Protein AF-A0A1Q9H542-F1 (afdb_monomer_lite)

Sequence (117 aa):
MNFNNYQSFSDYLDDLNKQKQNAQIQGKPQAYPQRTHVVVDPTDQSKAREALAKEQELASRKAEEETKMQHYRISGRYVLENEAVSQQKQQKPTRPADPNRIAYIQQLRKELKLVKR

Structure (mmCIF, N/CA/C/O backbone):
data_AF-A0A1Q9H542-F1
#
_entry.id   AF-A0A1Q9H542-F1
#
loop_
_atom_site.group_PDB
_atom_site.id
_atom_site.type_symbol
_atom_site.label_atom_id
_atom_site.label_alt_id
_atom_site.label_comp_id
_atom_site.label_asym_id
_atom_site.label_entity_id
_atom_site.label_seq_id
_atom_site.pdbx_PDB_ins_code
_atom_site.Cartn_x
_atom_site.Cartn_y
_atom_site.Cartn_z
_atom_site.occupancy
_atom_site.B_iso_or_equiv
_atom_site.auth_seq_id
_atom_site.auth_comp_id
_atom_site.auth_asym_id
_atom_site.auth_atom_id
_atom_site.pdbx_PDB_model_num
ATOM 1 N N . MET A 1 1 ? -3.795 -23.676 -28.976 1.00 51.53 1 MET A N 1
ATOM 2 C CA . MET A 1 1 ? -2.711 -24.679 -29.046 1.00 51.53 1 MET A CA 1
ATOM 3 C C . MET A 1 1 ? -3.361 -26.053 -29.019 1.00 51.53 1 MET A C 1
ATOM 5 O O . MET A 1 1 ? -4.140 -26.299 -28.108 1.00 51.53 1 MET A O 1
ATOM 9 N N . ASN A 1 2 ? -3.127 -26.887 -30.036 1.00 46.81 2 ASN A N 1
ATOM 10 C CA . ASN A 1 2 ? -3.721 -28.224 -30.137 1.00 46.81 2 ASN A CA 1
ATOM 11 C C . ASN A 1 2 ? -2.854 -29.230 -29.372 1.00 46.81 2 ASN A C 1
ATOM 13 O O . ASN A 1 2 ? -1.789 -29.603 -29.848 1.00 46.81 2 ASN A O 1
ATOM 17 N N . PHE A 1 3 ? -3.324 -29.673 -28.206 1.00 54.22 3 PHE A N 1
ATOM 18 C CA . PHE A 1 3 ? -2.674 -30.709 -27.391 1.00 54.22 3 PHE A CA 1
ATOM 19 C C . PHE A 1 3 ? -3.024 -32.144 -27.835 1.00 54.22 3 PHE A C 1
ATOM 21 O O . PHE A 1 3 ? -2.551 -33.102 -27.239 1.00 54.22 3 PHE A O 1
ATOM 28 N N . ASN A 1 4 ? -3.816 -32.311 -28.900 1.00 59.84 4 ASN A N 1
ATOM 29 C CA . ASN A 1 4 ? -4.374 -33.606 -29.321 1.00 59.84 4 ASN A CA 1
ATOM 30 C C . ASN A 1 4 ? -3.368 -34.580 -29.966 1.00 59.84 4 ASN A C 1
ATOM 32 O O . ASN A 1 4 ? -3.755 -35.695 -30.299 1.00 59.84 4 ASN A O 1
ATOM 36 N N . ASN A 1 5 ? -2.108 -34.178 -30.161 1.00 66.06 5 ASN A N 1
ATOM 37 C CA . ASN A 1 5 ? -1.081 -35.015 -30.797 1.00 66.06 5 ASN A CA 1
ATOM 38 C C . ASN A 1 5 ? -0.097 -35.652 -29.800 1.00 66.06 5 ASN A C 1
ATOM 40 O O . ASN A 1 5 ? 0.788 -36.386 -30.227 1.00 66.06 5 ASN A O 1
ATOM 44 N N . TYR A 1 6 ? -0.240 -35.386 -28.499 1.00 68.44 6 TYR A N 1
ATOM 45 C CA . TYR A 1 6 ? 0.631 -35.939 -27.460 1.00 68.44 6 TYR A CA 1
ATOM 46 C C . TYR A 1 6 ? -0.171 -36.882 -26.559 1.00 68.44 6 TYR A C 1
ATOM 48 O O . TYR A 1 6 ? -1.237 -36.512 -26.069 1.00 68.44 6 TYR A O 1
ATOM 56 N N . GLN A 1 7 ? 0.327 -38.107 -26.357 1.00 74.44 7 GLN A N 1
ATOM 57 C CA . GLN A 1 7 ? -0.324 -39.117 -25.513 1.00 74.44 7 GLN A CA 1
ATOM 58 C C . GLN A 1 7 ? -0.217 -38.782 -24.018 1.00 74.44 7 GLN A C 1
ATOM 60 O O . GLN A 1 7 ? -1.098 -39.152 -23.244 1.00 74.44 7 GLN A O 1
ATOM 65 N N . SER A 1 8 ? 0.816 -38.037 -23.618 1.00 78.69 8 SER A N 1
ATOM 66 C CA . SER A 1 8 ? 0.995 -37.523 -22.262 1.00 78.69 8 SER A CA 1
ATOM 67 C C . SER A 1 8 ? 1.634 -36.131 -22.262 1.00 78.69 8 SER A C 1
ATOM 69 O O . SER A 1 8 ? 2.375 -35.758 -23.171 1.00 78.69 8 SER A O 1
ATOM 71 N N . PHE A 1 9 ? 1.393 -35.356 -21.199 1.00 75.44 9 PHE A N 1
ATOM 72 C CA . PHE A 1 9 ? 2.077 -34.077 -20.969 1.00 75.44 9 PHE A CA 1
ATOM 73 C C . PHE A 1 9 ? 3.601 -34.249 -20.867 1.00 75.44 9 PHE A C 1
ATOM 75 O O . PHE A 1 9 ? 4.352 -33.362 -21.266 1.00 75.44 9 PHE A O 1
ATOM 82 N N . SER A 1 10 ? 4.053 -35.410 -20.389 1.00 81.19 10 SER A N 1
ATOM 83 C CA . SER A 1 10 ? 5.471 -35.767 -20.343 1.00 81.19 10 SER A CA 1
ATOM 84 C C . SER A 1 10 ? 6.099 -35.791 -21.740 1.00 81.19 10 SER A C 1
ATOM 86 O O . SER A 1 10 ? 7.174 -35.229 -21.925 1.00 81.19 10 SER A O 1
ATOM 88 N N . ASP A 1 11 ? 5.393 -36.328 -22.740 1.00 80.69 11 ASP A N 1
ATOM 89 C CA . ASP A 1 11 ? 5.895 -36.420 -24.120 1.00 80.69 11 ASP A CA 1
ATOM 90 C C . ASP A 1 11 ? 6.076 -35.030 -24.743 1.00 80.69 11 ASP A C 1
ATOM 92 O O . ASP A 1 11 ? 7.046 -34.771 -25.454 1.00 80.69 11 ASP A O 1
ATOM 96 N N . TYR A 1 12 ? 5.164 -34.103 -24.429 1.00 82.94 12 TYR A N 1
ATOM 97 C CA . TYR A 1 12 ? 5.273 -32.705 -24.843 1.00 82.94 12 TYR A CA 1
ATOM 98 C C . TYR A 1 12 ? 6.501 -32.020 -24.228 1.00 82.94 12 TYR A C 1
ATOM 100 O O . TYR A 1 12 ? 7.202 -31.273 -24.913 1.00 82.94 12 TYR A O 1
ATOM 108 N N . LEU A 1 13 ? 6.782 -32.272 -22.945 1.00 85.75 13 LEU A N 1
ATOM 109 C CA . LEU A 1 13 ? 7.964 -31.716 -22.283 1.00 85.75 13 LEU A CA 1
ATOM 110 C C . LEU A 1 13 ? 9.262 -32.283 -22.866 1.00 85.75 13 LEU A C 1
ATOM 112 O O . LEU A 1 13 ? 10.225 -31.532 -23.036 1.00 85.75 13 LEU A O 1
ATOM 116 N N . ASP A 1 14 ? 9.280 -33.566 -23.216 1.00 84.50 14 ASP A N 1
ATOM 117 C CA . ASP A 1 14 ? 10.441 -34.208 -23.828 1.00 84.50 14 ASP A CA 1
ATOM 118 C C . ASP A 1 14 ? 10.725 -33.665 -25.233 1.00 84.50 14 ASP A C 1
ATOM 120 O O . ASP A 1 14 ? 11.874 -33.336 -25.542 1.00 84.50 14 ASP A O 1
ATOM 124 N N . ASP A 1 15 ? 9.698 -33.481 -26.065 1.00 82.62 15 ASP A N 1
ATOM 125 C CA . ASP A 1 15 ? 9.843 -32.852 -27.384 1.00 82.62 15 ASP A CA 1
ATOM 126 C C . ASP A 1 15 ? 10.297 -31.389 -27.282 1.00 82.62 15 ASP A C 1
ATOM 128 O O . ASP A 1 15 ? 11.182 -30.944 -28.022 1.00 82.62 15 ASP A O 1
ATOM 132 N N . LEU A 1 16 ? 9.751 -30.641 -26.319 1.00 83.62 16 LEU A N 1
ATOM 133 C CA . LEU A 1 16 ? 10.140 -29.255 -26.067 1.00 83.62 16 LEU A CA 1
ATOM 134 C C . LEU A 1 16 ? 11.603 -29.151 -25.603 1.00 83.62 16 LEU A C 1
ATOM 136 O O . LEU A 1 16 ? 12.337 -28.255 -26.034 1.00 83.62 16 LEU A O 1
ATOM 140 N N . ASN A 1 17 ? 12.056 -30.081 -24.762 1.00 83.06 17 ASN A N 1
ATOM 141 C CA . ASN A 1 17 ? 13.449 -30.160 -24.324 1.00 83.06 17 ASN A CA 1
ATOM 142 C C . ASN A 1 17 ? 14.388 -30.554 -25.474 1.00 83.06 17 ASN A C 1
ATOM 144 O O . ASN A 1 17 ? 15.454 -29.949 -25.619 1.00 83.06 17 ASN A O 1
ATOM 148 N N . LYS A 1 18 ? 13.978 -31.485 -26.345 1.00 81.81 18 LYS A N 1
ATOM 149 C CA . LYS A 1 18 ? 14.729 -31.850 -27.558 1.00 81.81 18 LYS A CA 1
ATOM 150 C C . LYS A 1 18 ? 14.867 -30.676 -28.526 1.00 81.81 18 LYS A C 1
ATOM 152 O O . LYS A 1 18 ? 15.959 -30.439 -29.039 1.00 81.81 18 LYS A O 1
ATOM 157 N N . GLN A 1 19 ? 13.806 -29.897 -28.750 1.00 75.06 19 GLN A N 1
ATOM 158 C CA . GLN A 1 19 ? 13.885 -28.682 -29.571 1.00 75.06 19 GLN A CA 1
ATOM 159 C C . GLN A 1 19 ? 14.873 -27.662 -28.997 1.00 75.06 19 GLN A C 1
ATOM 161 O O . GLN A 1 19 ? 15.686 -27.115 -29.743 1.00 75.06 19 GLN A O 1
ATOM 166 N N . LYS A 1 20 ? 14.848 -27.434 -27.678 1.00 73.06 20 LYS A N 1
ATOM 167 C CA . LYS A 1 20 ? 15.788 -26.519 -27.013 1.00 73.06 20 LYS A CA 1
ATOM 168 C C . LYS A 1 20 ? 17.243 -26.967 -27.152 1.00 73.06 20 LYS A C 1
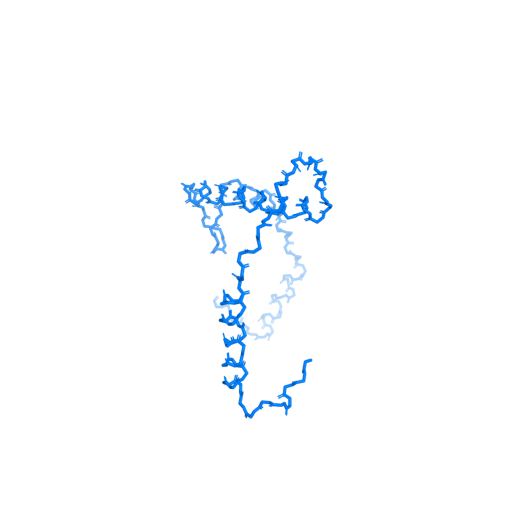ATOM 170 O O . LYS A 1 20 ? 18.106 -26.129 -27.400 1.00 73.06 20 LYS A O 1
ATOM 175 N N . GLN A 1 21 ? 17.514 -28.265 -27.032 1.00 70.06 21 GLN A N 1
ATOM 176 C CA . GLN A 1 21 ? 18.865 -28.805 -27.209 1.00 70.06 21 GLN A CA 1
ATOM 177 C C . GLN A 1 21 ? 19.331 -28.710 -28.668 1.00 70.06 21 GLN A C 1
ATOM 179 O O . GLN A 1 21 ? 20.438 -28.246 -28.936 1.00 70.06 21 GLN A O 1
ATOM 184 N N . ASN A 1 22 ? 18.473 -29.048 -29.633 1.00 62.94 22 ASN A N 1
ATOM 185 C CA . ASN A 1 22 ? 18.819 -28.967 -31.055 1.00 62.94 22 ASN A CA 1
ATOM 186 C C . ASN A 1 22 ? 19.030 -27.523 -31.541 1.00 62.94 22 ASN A C 1
ATOM 188 O O . ASN A 1 22 ? 19.882 -27.288 -32.399 1.00 62.94 22 ASN A O 1
ATOM 192 N N . ALA A 1 23 ? 18.319 -26.551 -30.960 1.00 60.16 23 ALA A N 1
ATOM 193 C CA . ALA A 1 23 ? 18.536 -25.131 -31.232 1.00 60.16 23 ALA A CA 1
ATOM 194 C C . ALA A 1 23 ? 19.923 -24.638 -30.776 1.00 60.16 23 ALA A C 1
ATOM 196 O O . ALA A 1 23 ? 20.461 -23.710 -31.377 1.00 60.16 23 ALA A O 1
ATOM 197 N N . GLN A 1 24 ? 20.529 -25.263 -29.758 1.00 57.81 24 GLN A N 1
ATOM 198 C CA . GLN A 1 24 ? 21.893 -24.936 -29.326 1.00 57.81 24 GLN A CA 1
ATOM 199 C C . GLN A 1 24 ? 22.974 -25.622 -30.176 1.00 57.81 24 GLN A C 1
ATOM 201 O O . GLN A 1 24 ? 24.042 -25.048 -30.372 1.00 57.81 24 GLN A O 1
ATOM 206 N N . ILE A 1 25 ? 22.711 -26.818 -30.716 1.00 57.62 25 ILE A N 1
ATOM 207 C CA . ILE A 1 25 ? 23.720 -27.617 -31.441 1.00 57.62 25 ILE A CA 1
ATOM 208 C C . ILE A 1 25 ? 23.851 -27.195 -32.921 1.00 57.62 25 ILE A C 1
ATOM 210 O O . ILE A 1 25 ? 24.914 -27.356 -33.516 1.00 57.62 25 ILE A O 1
ATOM 214 N N . GLN A 1 26 ? 22.822 -26.586 -33.528 1.00 52.06 26 GLN A N 1
ATOM 215 C CA . GLN A 1 26 ? 22.866 -26.128 -34.932 1.00 52.06 26 GLN A CA 1
ATOM 216 C C . GLN A 1 26 ? 23.396 -24.693 -35.134 1.00 52.06 26 GLN A C 1
ATOM 218 O O . GLN A 1 26 ? 23.235 -24.110 -36.208 1.00 52.06 26 GLN A O 1
ATOM 223 N N . GLY A 1 27 ? 24.082 -24.120 -34.143 1.00 52.19 27 GLY A N 1
ATOM 224 C CA . GLY A 1 27 ? 24.802 -22.854 -34.287 1.00 52.19 27 GLY A CA 1
ATOM 225 C C . GLY A 1 27 ? 26.127 -23.022 -35.035 1.00 52.19 27 GLY A C 1
ATOM 226 O O . GLY A 1 27 ? 27.190 -22.971 -34.424 1.00 52.19 27 GLY A O 1
ATOM 227 N N . LYS A 1 28 ? 26.095 -23.209 -36.362 1.00 56.72 28 LYS A N 1
ATOM 228 C CA . LYS A 1 28 ? 27.287 -22.986 -37.203 1.00 56.72 28 LYS A CA 1
ATOM 229 C C . LYS A 1 28 ? 27.789 -21.553 -36.952 1.00 56.72 28 LYS A C 1
ATOM 231 O O . LYS A 1 28 ? 26.960 -20.640 -36.993 1.00 56.72 28 LYS A O 1
ATOM 236 N N . PRO A 1 29 ? 29.095 -21.304 -36.743 1.00 49.91 29 PRO A N 1
ATOM 237 C CA . PRO A 1 29 ? 29.598 -19.944 -36.644 1.00 49.91 29 PRO A CA 1
ATOM 238 C C . PRO A 1 29 ? 29.547 -19.326 -38.045 1.00 49.91 29 PRO A C 1
ATOM 240 O O . PRO A 1 29 ? 30.466 -19.485 -38.845 1.00 49.91 29 PRO A O 1
ATOM 243 N N . GLN A 1 30 ? 28.446 -18.654 -38.384 1.00 56.75 30 GLN A N 1
ATOM 244 C CA . GLN A 1 30 ? 28.490 -17.692 -39.475 1.00 56.75 30 GLN A CA 1
ATOM 245 C C . GLN A 1 30 ? 29.484 -16.606 -39.070 1.00 56.75 30 GLN A C 1
ATOM 247 O O . GLN A 1 30 ? 29.345 -15.993 -38.013 1.00 56.75 30 GLN A O 1
ATOM 252 N N . ALA A 1 31 ? 30.499 -16.393 -39.906 1.00 57.78 31 ALA A N 1
ATOM 253 C CA . ALA A 1 31 ? 31.362 -15.231 -39.815 1.00 57.78 31 ALA A CA 1
ATOM 254 C C . ALA A 1 31 ? 30.474 -13.984 -39.886 1.00 57.78 31 ALA A C 1
ATOM 256 O O . ALA A 1 31 ? 29.908 -13.666 -40.932 1.00 57.78 31 ALA A O 1
ATOM 257 N N . TYR A 1 32 ? 30.293 -13.324 -38.745 1.00 57.00 32 TYR A N 1
ATOM 258 C CA . TYR A 1 32 ? 29.541 -12.085 -38.678 1.00 57.00 32 TYR A CA 1
ATOM 259 C C . TYR A 1 32 ? 30.291 -11.033 -39.506 1.00 57.00 32 TYR A C 1
ATOM 261 O O . TYR A 1 32 ? 31.489 -10.839 -39.275 1.00 57.00 32 TYR A O 1
ATOM 269 N N . PRO A 1 33 ? 29.640 -10.346 -40.462 1.00 59.59 33 PRO A N 1
ATOM 270 C CA . PRO A 1 33 ? 30.256 -9.189 -41.091 1.00 59.59 33 PRO A CA 1
ATOM 271 C C . PRO A 1 33 ? 30.603 -8.184 -39.989 1.00 59.59 33 PRO A C 1
ATOM 273 O O . PRO A 1 33 ? 29.793 -7.962 -39.084 1.00 59.59 33 PRO A O 1
ATOM 276 N N . GLN A 1 34 ? 31.815 -7.621 -40.049 1.00 58.59 34 GLN A N 1
ATOM 277 C CA . GLN A 1 34 ? 32.269 -6.548 -39.162 1.00 58.59 34 GLN A CA 1
ATOM 278 C C . GLN A 1 34 ? 31.183 -5.471 -39.126 1.00 58.59 34 GLN A C 1
ATOM 280 O O . GLN A 1 34 ? 30.961 -4.766 -40.112 1.00 58.59 34 GLN A O 1
ATOM 285 N N . ARG A 1 35 ? 30.444 -5.409 -38.015 1.00 56.62 35 ARG A N 1
ATOM 286 C CA . ARG A 1 35 ? 29.366 -4.444 -37.835 1.00 56.62 35 ARG A CA 1
ATOM 287 C C . ARG A 1 35 ? 30.017 -3.075 -37.746 1.00 56.62 35 ARG A C 1
ATOM 289 O O . ARG A 1 35 ? 30.623 -2.740 -36.732 1.00 56.62 35 ARG A O 1
ATOM 296 N N . THR A 1 36 ? 29.890 -2.286 -38.804 1.00 62.72 36 THR A N 1
ATOM 297 C CA . THR A 1 36 ? 30.050 -0.842 -38.703 1.00 62.72 36 THR A CA 1
ATOM 298 C C . THR A 1 36 ? 29.084 -0.365 -37.622 1.00 62.72 36 THR A C 1
ATOM 300 O O . THR A 1 36 ? 27.883 -0.632 -37.678 1.00 62.72 36 THR A O 1
ATOM 303 N N . HIS A 1 37 ? 29.622 0.245 -36.569 1.00 55.50 37 HIS A N 1
ATOM 304 C CA . HIS A 1 37 ? 28.833 0.736 -35.447 1.00 55.50 37 HIS A CA 1
ATOM 305 C C . HIS A 1 37 ? 28.012 1.944 -35.912 1.00 55.50 37 HIS A C 1
ATOM 307 O O . HIS A 1 37 ? 28.461 3.086 -35.845 1.00 55.50 37 HIS A O 1
ATOM 313 N N . VAL A 1 38 ? 26.816 1.683 -36.434 1.00 60.69 38 VAL A N 1
ATOM 314 C CA . VAL A 1 38 ? 25.818 2.716 -36.707 1.00 60.69 38 VAL A CA 1
ATOM 315 C C . VAL A 1 38 ? 25.063 2.941 -35.404 1.00 60.69 38 VAL A C 1
ATOM 317 O O . VAL A 1 38 ? 24.419 2.026 -34.893 1.00 60.69 38 VAL A O 1
ATOM 320 N N . VAL A 1 39 ? 25.182 4.144 -34.842 1.00 61.06 39 VAL A N 1
ATOM 321 C CA . VAL A 1 39 ? 24.367 4.567 -33.698 1.00 61.06 39 VAL A CA 1
ATOM 322 C C . VAL A 1 39 ? 22.930 4.670 -34.201 1.00 61.06 39 VAL A C 1
ATOM 324 O O . VAL A 1 39 ? 22.596 5.589 -34.942 1.00 61.06 39 VAL A O 1
ATOM 327 N N . VAL A 1 40 ? 22.109 3.674 -33.875 1.00 67.19 40 VAL A N 1
ATOM 328 C CA . VAL A 1 40 ? 20.675 3.664 -34.180 1.00 67.19 40 VAL A CA 1
ATOM 329 C C . VAL A 1 40 ? 19.939 4.154 -32.944 1.00 67.19 40 VAL A C 1
ATOM 331 O O . VAL A 1 40 ? 20.150 3.619 -31.853 1.00 67.19 40 VAL A O 1
ATOM 334 N N . ASP A 1 41 ? 19.074 5.151 -33.117 1.00 73.88 41 ASP A N 1
ATOM 335 C CA . ASP A 1 41 ? 18.248 5.657 -32.026 1.00 73.88 41 ASP A CA 1
ATOM 336 C C . ASP A 1 41 ? 17.385 4.530 -31.432 1.00 73.88 41 ASP A C 1
ATOM 338 O O . ASP A 1 41 ? 16.807 3.721 -32.170 1.00 73.88 41 ASP A O 1
ATOM 342 N N . PRO A 1 42 ? 17.278 4.439 -30.095 1.00 77.06 42 PRO A N 1
ATOM 343 C CA . PRO A 1 42 ? 16.540 3.363 -29.461 1.00 77.06 42 PRO A CA 1
ATOM 344 C C . PRO A 1 42 ? 15.055 3.443 -29.825 1.00 77.06 42 PRO A C 1
ATOM 346 O O . PRO A 1 42 ? 14.406 4.480 -29.669 1.00 77.06 42 PRO A O 1
ATOM 349 N N . THR A 1 43 ? 14.512 2.314 -30.284 1.00 82.44 43 THR A N 1
ATOM 350 C CA . THR A 1 43 ? 13.078 2.162 -30.567 1.00 82.44 43 THR A CA 1
ATOM 351 C C . THR A 1 43 ? 12.242 2.383 -29.304 1.00 82.44 43 THR A C 1
ATOM 353 O O . THR A 1 43 ? 12.735 2.192 -28.190 1.00 82.44 43 THR A O 1
ATOM 356 N N . ASP A 1 44 ? 10.955 2.702 -29.451 1.00 83.50 44 ASP A N 1
ATOM 357 C CA . ASP A 1 44 ? 10.053 2.877 -28.302 1.00 83.50 44 ASP A CA 1
ATOM 358 C C . ASP A 1 44 ? 9.986 1.628 -27.409 1.00 83.50 44 ASP A C 1
ATOM 360 O O . ASP A 1 44 ? 9.923 1.733 -26.184 1.00 83.50 44 ASP A O 1
ATOM 364 N N . GLN A 1 45 ? 10.100 0.432 -27.998 1.00 82.00 45 GLN A N 1
ATOM 365 C CA . GLN A 1 45 ? 10.181 -0.820 -27.240 1.00 82.00 45 GLN A CA 1
ATOM 366 C C . GLN A 1 45 ? 11.495 -0.938 -26.459 1.00 82.00 45 GLN A C 1
ATOM 368 O O . GLN A 1 45 ? 11.492 -1.409 -25.321 1.00 82.00 45 GLN A O 1
ATOM 373 N N . SER A 1 46 ? 12.614 -0.509 -27.049 1.00 81.50 46 SER A N 1
ATOM 374 C CA . SER A 1 46 ? 13.914 -0.478 -26.371 1.00 81.50 46 SER A CA 1
ATOM 375 C C . SER A 1 46 ? 13.889 0.492 -25.189 1.00 81.50 46 SER A C 1
ATOM 377 O O . SER A 1 46 ? 14.288 0.112 -24.092 1.00 81.50 46 SER A O 1
ATOM 379 N N . LYS A 1 47 ? 13.332 1.694 -25.379 1.00 90.19 47 LYS A N 1
ATOM 380 C CA . LYS A 1 47 ? 13.173 2.698 -24.316 1.00 90.19 47 LYS A CA 1
ATOM 381 C C . LYS A 1 47 ? 12.277 2.201 -23.184 1.00 90.19 47 LYS A C 1
ATOM 383 O O . LYS A 1 47 ? 12.611 2.387 -22.020 1.00 90.19 47 LYS A O 1
ATOM 388 N N . ALA A 1 48 ? 11.167 1.532 -23.503 1.00 87.44 48 ALA A N 1
ATOM 389 C CA . ALA A 1 48 ? 10.276 0.962 -22.493 1.00 87.44 48 ALA A CA 1
ATOM 390 C C . ALA A 1 48 ? 10.972 -0.123 -21.651 1.00 87.44 48 ALA A C 1
ATOM 392 O O . ALA A 1 48 ? 10.816 -0.157 -20.432 1.00 87.44 48 ALA A O 1
ATOM 393 N N . ARG A 1 49 ? 11.777 -0.987 -22.287 1.00 88.19 49 ARG A N 1
ATOM 394 C CA . ARG A 1 49 ? 12.571 -2.008 -21.581 1.00 88.19 49 ARG A CA 1
ATOM 395 C C . ARG A 1 49 ? 13.633 -1.383 -20.683 1.00 88.19 49 ARG A C 1
ATOM 397 O O . ARG A 1 49 ? 13.798 -1.825 -19.552 1.00 88.19 49 ARG A O 1
ATOM 404 N N . GLU A 1 50 ? 14.323 -0.361 -21.175 1.00 90.38 50 GLU A N 1
ATOM 405 C CA . GLU A 1 50 ? 15.331 0.366 -20.404 1.00 90.38 50 GLU A CA 1
ATOM 406 C C . GLU A 1 50 ? 14.711 1.099 -19.208 1.00 90.38 50 GLU A C 1
ATOM 408 O O . GLU A 1 50 ? 15.230 1.014 -18.098 1.00 90.38 50 GLU A O 1
ATOM 413 N N . ALA A 1 51 ? 13.561 1.751 -19.401 1.00 92.31 51 ALA A N 1
ATOM 414 C CA . ALA A 1 51 ? 12.833 2.419 -18.328 1.00 92.31 51 ALA A CA 1
ATOM 415 C C . ALA A 1 51 ? 12.413 1.437 -17.225 1.00 92.31 51 ALA A C 1
ATOM 417 O O . ALA A 1 51 ? 12.639 1.712 -16.049 1.00 92.31 51 ALA A O 1
ATOM 418 N N . LEU A 1 52 ? 11.878 0.271 -17.602 1.00 94.12 52 LEU A N 1
ATOM 419 C CA . LEU A 1 52 ? 11.497 -0.773 -16.651 1.00 94.12 52 LEU A CA 1
ATOM 420 C C . LEU A 1 52 ? 12.712 -1.321 -15.896 1.00 94.12 52 LEU A C 1
ATOM 422 O O . LEU A 1 52 ? 12.659 -1.468 -14.677 1.00 94.12 52 LEU A O 1
ATOM 426 N N . ALA A 1 53 ? 13.816 -1.593 -16.595 1.00 95.06 53 ALA A N 1
ATOM 427 C CA . ALA A 1 53 ? 15.046 -2.060 -15.959 1.00 95.06 53 ALA A CA 1
ATOM 428 C C . ALA A 1 53 ? 15.586 -1.029 -14.955 1.00 95.06 53 ALA A C 1
ATOM 430 O O . ALA A 1 53 ? 15.953 -1.377 -13.834 1.00 95.06 53 ALA A O 1
ATOM 431 N N . LYS A 1 54 ? 15.563 0.254 -15.327 1.00 96.50 54 LYS A N 1
ATOM 432 C CA . LYS A 1 54 ? 15.975 1.355 -14.455 1.00 96.50 54 LYS A CA 1
ATOM 433 C C . LYS A 1 54 ? 15.063 1.498 -13.237 1.00 96.50 54 LYS A C 1
ATOM 435 O O . LYS A 1 54 ? 15.550 1.719 -12.133 1.00 96.50 54 LYS A O 1
ATOM 440 N N . GLU A 1 55 ? 13.752 1.364 -13.412 1.00 95.38 55 GLU A N 1
ATOM 441 C CA . GLU A 1 55 ? 12.798 1.407 -12.302 1.00 95.38 55 GLU A CA 1
ATOM 442 C C . GLU A 1 55 ? 13.012 0.240 -11.331 1.00 95.38 55 GLU A C 1
ATOM 444 O O . GLU A 1 55 ? 13.007 0.447 -10.119 1.00 95.38 55 GLU A O 1
ATOM 449 N N . GLN A 1 56 ? 13.290 -0.963 -11.843 1.00 96.19 56 GLN A N 1
ATOM 450 C CA . GLN A 1 56 ? 13.635 -2.121 -11.014 1.00 96.19 56 GLN A CA 1
ATOM 451 C C . GLN A 1 56 ? 14.927 -1.906 -10.225 1.00 96.19 56 GLN A C 1
ATOM 453 O O . GLN A 1 56 ? 14.977 -2.219 -9.036 1.00 96.19 56 GLN A O 1
ATOM 458 N N . GLU A 1 57 ? 15.960 -1.342 -10.852 1.00 95.88 57 GLU A N 1
ATOM 459 C CA . GLU A 1 57 ? 17.211 -1.019 -10.167 1.00 95.88 57 GLU A CA 1
ATOM 460 C C . GLU A 1 57 ? 16.985 -0.002 -9.039 1.00 95.88 57 GLU A C 1
ATOM 462 O O . GLU A 1 57 ? 17.448 -0.200 -7.913 1.00 95.88 57 GLU A O 1
ATOM 467 N N . LEU A 1 58 ? 16.228 1.063 -9.312 1.00 97.06 58 LEU A N 1
ATOM 468 C CA . LEU A 1 58 ? 15.881 2.070 -8.310 1.00 97.06 58 LEU A CA 1
ATOM 469 C C . LEU A 1 58 ? 15.047 1.476 -7.171 1.00 97.06 58 LEU A C 1
ATOM 471 O O . LEU A 1 58 ? 15.314 1.769 -6.006 1.00 97.06 58 LEU A O 1
ATOM 475 N N . ALA A 1 59 ? 14.077 0.619 -7.489 1.00 94.19 59 ALA A N 1
ATOM 476 C CA . ALA A 1 59 ? 13.270 -0.078 -6.495 1.00 94.19 59 ALA A CA 1
ATOM 477 C C . ALA A 1 59 ? 14.126 -0.999 -5.614 1.00 94.19 59 ALA A C 1
ATOM 479 O O . ALA A 1 59 ? 13.934 -1.019 -4.401 1.00 94.19 59 ALA A O 1
ATOM 480 N N . SER A 1 60 ? 15.101 -1.704 -6.198 1.00 96.31 60 SER A N 1
ATOM 481 C CA . SER A 1 60 ? 16.038 -2.552 -5.452 1.00 96.31 60 SER A CA 1
ATOM 482 C C . SER A 1 60 ? 16.870 -1.732 -4.471 1.00 96.31 60 SER A C 1
ATOM 484 O O . SER A 1 60 ? 16.904 -2.047 -3.284 1.00 96.31 60 SER A O 1
ATOM 486 N N . ARG A 1 61 ? 17.487 -0.638 -4.939 1.00 95.50 61 ARG A N 1
ATOM 487 C CA . ARG A 1 61 ? 18.284 0.252 -4.078 1.00 95.50 61 ARG A CA 1
ATOM 488 C C . ARG A 1 61 ? 17.444 0.821 -2.939 1.00 95.50 61 ARG A C 1
ATOM 490 O O . ARG A 1 61 ? 17.852 0.777 -1.784 1.00 95.50 61 ARG A O 1
ATOM 497 N N . LYS A 1 62 ? 16.234 1.284 -3.256 1.00 93.44 62 LYS A N 1
ATOM 498 C CA . LYS A 1 62 ? 15.299 1.807 -2.262 1.00 93.44 62 LYS A CA 1
ATOM 499 C C . LYS A 1 62 ? 14.914 0.741 -1.232 1.00 93.44 62 LYS A C 1
ATOM 501 O O . LYS A 1 62 ? 14.939 1.027 -0.044 1.00 93.44 62 LYS A O 1
ATOM 506 N N . ALA A 1 63 ? 14.624 -0.490 -1.648 1.00 92.25 63 ALA A N 1
ATOM 507 C CA . ALA A 1 63 ? 14.302 -1.575 -0.721 1.00 92.25 63 ALA A CA 1
ATOM 508 C C . ALA A 1 63 ? 15.482 -1.922 0.209 1.00 92.25 63 ALA A C 1
ATOM 510 O O . ALA A 1 63 ? 15.292 -2.161 1.403 1.00 92.25 63 ALA A O 1
ATOM 511 N N . GLU A 1 64 ? 16.714 -1.915 -0.304 1.00 94.00 64 GLU A N 1
ATOM 512 C CA . GLU A 1 64 ? 17.915 -2.118 0.517 1.00 94.00 64 GLU A CA 1
ATOM 513 C C . GLU A 1 64 ? 18.120 -1.013 1.558 1.00 94.00 64 GLU A C 1
ATOM 515 O O . GLU A 1 64 ? 18.601 -1.283 2.659 1.00 94.00 64 GLU A O 1
ATOM 520 N N . GLU A 1 65 ? 17.780 0.228 1.219 1.00 93.31 65 GLU A N 1
ATOM 521 C CA . GLU A 1 65 ? 17.809 1.351 2.155 1.00 93.31 65 GLU A CA 1
ATOM 522 C C . GLU A 1 65 ? 16.691 1.225 3.193 1.00 93.31 65 GLU A C 1
ATOM 524 O O . GLU A 1 65 ? 16.954 1.271 4.395 1.00 93.31 65 GLU A O 1
ATOM 529 N N . GLU A 1 66 ? 15.455 0.999 2.746 1.00 91.25 66 GLU A N 1
ATOM 530 C CA . GLU A 1 66 ? 14.275 0.909 3.606 1.00 91.25 66 GLU A CA 1
ATOM 531 C C . GLU A 1 66 ? 14.387 -0.222 4.621 1.00 91.25 66 GLU A C 1
ATOM 533 O O . GLU A 1 66 ? 14.142 0.008 5.801 1.00 91.25 66 GLU A O 1
ATOM 538 N N . THR A 1 67 ? 14.851 -1.406 4.214 1.00 89.69 67 THR A N 1
ATOM 539 C CA . THR A 1 67 ? 15.028 -2.561 5.117 1.00 89.69 67 THR A CA 1
ATOM 540 C C . THR A 1 67 ? 15.999 -2.303 6.269 1.00 89.69 67 THR A C 1
ATOM 542 O O . THR A 1 67 ? 15.865 -2.925 7.323 1.00 89.69 67 THR A O 1
ATOM 545 N N . LYS A 1 68 ? 16.953 -1.378 6.103 1.00 94.19 68 LYS A N 1
ATOM 546 C CA . LYS A 1 68 ? 17.912 -0.988 7.148 1.00 94.19 68 LYS A CA 1
ATOM 547 C C . LYS A 1 68 ? 17.360 0.082 8.090 1.00 94.19 68 LYS A C 1
ATOM 549 O O . LYS A 1 68 ? 17.943 0.311 9.148 1.00 94.19 68 LYS A O 1
ATOM 554 N N . MET A 1 69 ? 16.273 0.753 7.717 1.00 93.50 69 MET A N 1
ATOM 555 C CA . MET A 1 69 ? 15.657 1.789 8.539 1.00 93.50 69 M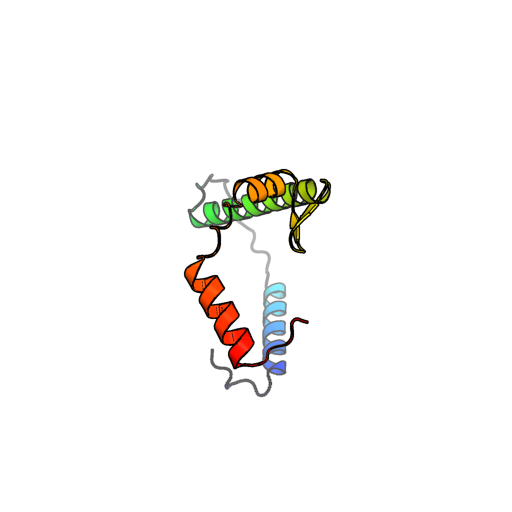ET A CA 1
ATOM 556 C C . MET A 1 69 ? 14.827 1.195 9.683 1.00 93.50 69 MET A C 1
ATOM 558 O O . MET A 1 69 ? 14.431 0.026 9.684 1.00 93.50 69 MET A O 1
ATOM 562 N N . GLN A 1 70 ? 14.541 2.026 10.684 1.00 93.31 70 GLN A N 1
ATOM 563 C CA . GLN A 1 70 ? 13.653 1.646 11.774 1.00 93.31 70 GLN A CA 1
ATOM 564 C C . GLN A 1 70 ? 12.206 1.566 11.274 1.00 93.31 70 GLN A C 1
ATOM 566 O O . GLN A 1 70 ? 11.685 2.506 10.674 1.00 93.31 70 GLN A O 1
ATOM 571 N N . HIS A 1 71 ? 11.541 0.455 11.585 1.00 94.38 71 HIS A N 1
ATOM 572 C CA . HIS A 1 71 ? 10.139 0.242 11.245 1.00 94.38 71 HIS A CA 1
ATOM 573 C C . HIS A 1 71 ? 9.251 0.282 12.489 1.00 94.38 71 HIS A C 1
ATOM 575 O O . HIS A 1 71 ? 9.642 -0.154 13.577 1.00 94.38 71 HIS A O 1
ATOM 581 N N . TYR A 1 72 ? 8.018 0.745 12.303 1.00 93.19 72 TYR A N 1
ATOM 582 C CA . TYR A 1 72 ? 6.988 0.825 13.334 1.00 93.19 72 TYR A CA 1
ATOM 583 C C . TYR A 1 72 ? 5.830 -0.098 12.988 1.00 93.19 72 TYR A C 1
ATOM 585 O O . TYR A 1 72 ? 5.388 -0.165 11.842 1.00 93.19 72 TYR A O 1
ATOM 593 N N . ARG A 1 73 ? 5.311 -0.811 13.989 1.00 92.62 73 ARG A N 1
ATOM 594 C CA . ARG A 1 73 ? 4.173 -1.709 13.800 1.00 92.62 73 ARG A CA 1
ATOM 595 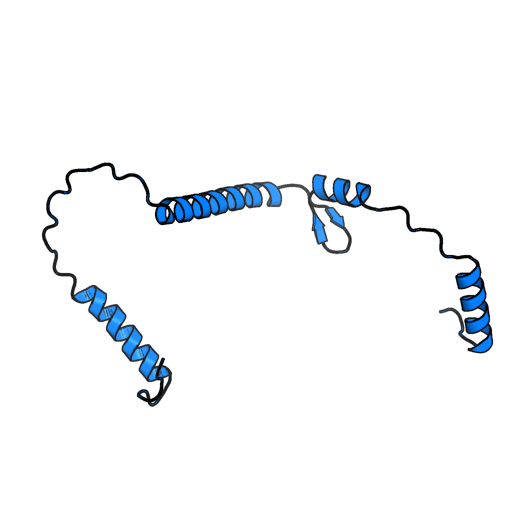C C . ARG A 1 73 ? 2.864 -0.948 14.001 1.00 92.62 73 ARG A C 1
ATOM 597 O O . ARG A 1 73 ? 2.544 -0.567 15.123 1.00 92.62 73 ARG A O 1
ATOM 604 N N . ILE A 1 74 ? 2.084 -0.785 12.936 1.00 90.50 74 ILE A N 1
ATOM 605 C CA . ILE A 1 74 ? 0.769 -0.128 12.950 1.00 90.50 74 ILE A CA 1
ATOM 606 C C . ILE A 1 74 ? -0.260 -1.083 12.353 1.00 90.50 74 ILE A C 1
ATOM 608 O O . ILE A 1 74 ? -0.076 -1.595 11.251 1.00 90.50 74 ILE A O 1
ATOM 612 N N . SER A 1 75 ? -1.340 -1.366 13.090 1.00 86.62 75 SER A N 1
ATOM 613 C CA . SER A 1 75 ? -2.431 -2.251 12.635 1.00 86.62 75 SER A CA 1
ATOM 614 C C . SER A 1 75 ? -1.951 -3.602 12.073 1.00 86.62 75 SER A C 1
ATOM 616 O O . SER A 1 75 ? -2.512 -4.133 11.118 1.00 86.62 75 SER A O 1
ATOM 618 N N . GLY A 1 76 ? -0.876 -4.153 12.650 1.00 90.06 76 GLY A N 1
ATOM 619 C CA . GLY A 1 76 ? -0.298 -5.435 12.242 1.00 90.06 76 GLY A CA 1
ATOM 620 C C . GLY A 1 76 ? 0.689 -5.385 11.070 1.00 90.06 76 GLY A C 1
ATOM 621 O O . GLY A 1 76 ? 1.252 -6.428 10.752 1.00 90.06 76 GLY A O 1
ATOM 622 N N . ARG A 1 77 ? 0.950 -4.216 10.471 1.00 90.94 77 ARG A N 1
ATOM 623 C CA . ARG A 1 77 ? 1.940 -4.025 9.395 1.00 90.94 77 ARG A CA 1
ATOM 624 C C . ARG A 1 77 ? 3.141 -3.222 9.891 1.00 90.94 77 ARG A C 1
ATOM 626 O O . ARG A 1 77 ? 2.976 -2.357 10.746 1.00 90.94 77 ARG A O 1
ATOM 633 N N . TYR A 1 78 ? 4.328 -3.514 9.363 1.00 92.94 78 TYR A N 1
ATOM 634 C CA . TYR A 1 78 ? 5.524 -2.700 9.583 1.00 92.94 78 TYR A CA 1
ATOM 635 C C . TYR A 1 78 ? 5.587 -1.609 8.524 1.00 92.94 78 TYR A C 1
ATOM 637 O O . TYR A 1 78 ? 5.444 -1.902 7.340 1.00 92.94 78 TYR A O 1
ATOM 645 N N . VAL A 1 79 ? 5.749 -0.370 8.970 1.00 93.31 79 VAL A N 1
ATOM 646 C CA . VAL A 1 79 ? 5.783 0.818 8.117 1.00 93.31 79 VAL A CA 1
ATOM 647 C C . VAL A 1 79 ? 6.951 1.706 8.519 1.00 93.31 79 VAL A C 1
ATOM 649 O O . VAL A 1 79 ? 7.420 1.644 9.662 1.00 93.31 79 VAL A O 1
ATOM 652 N N . LEU A 1 80 ? 7.413 2.535 7.592 1.00 94.31 80 LEU A N 1
ATOM 653 C CA . LEU A 1 80 ? 8.463 3.512 7.872 1.00 94.31 80 LEU A CA 1
ATOM 654 C C . LEU A 1 80 ? 7.914 4.683 8.693 1.00 94.31 80 LEU A C 1
ATOM 656 O O . LEU A 1 80 ? 6.708 4.935 8.724 1.00 94.31 80 LEU A O 1
ATOM 660 N N . GLU A 1 81 ? 8.800 5.437 9.340 1.00 91.44 81 GLU A N 1
ATOM 661 C CA . GLU A 1 81 ? 8.420 6.593 10.165 1.00 91.44 81 GLU A CA 1
ATOM 662 C C . GLU A 1 81 ? 7.560 7.607 9.392 1.00 91.44 81 GLU A C 1
ATOM 664 O O . GLU A 1 81 ? 6.499 8.034 9.849 1.00 91.44 81 GLU A O 1
ATOM 669 N N . ASN A 1 82 ? 7.969 7.930 8.166 1.00 91.44 82 ASN A N 1
ATOM 670 C CA . ASN A 1 82 ? 7.259 8.878 7.307 1.00 91.44 82 ASN A CA 1
ATOM 671 C C . ASN A 1 82 ? 5.830 8.410 6.991 1.00 91.44 82 ASN A C 1
ATOM 673 O O . ASN A 1 82 ? 4.884 9.206 6.957 1.00 91.44 82 A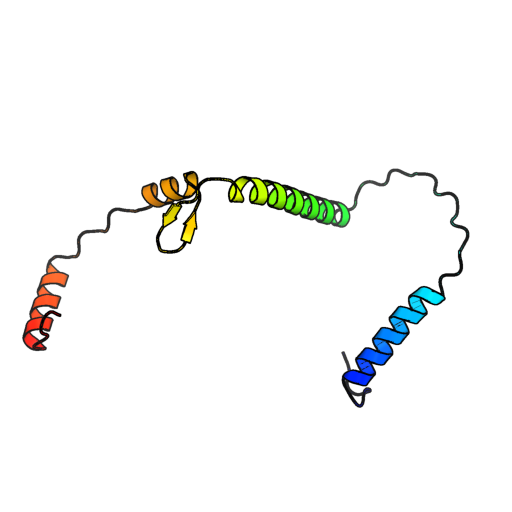SN A O 1
ATOM 677 N N . GLU A 1 83 ? 5.662 7.106 6.782 1.00 88.69 83 GLU A N 1
ATOM 678 C CA . GLU A 1 83 ? 4.366 6.487 6.520 1.00 88.69 83 GLU A CA 1
ATOM 679 C C . GLU A 1 83 ? 3.506 6.462 7.783 1.00 88.69 83 GLU A C 1
ATOM 681 O O . GLU A 1 83 ? 2.316 6.764 7.716 1.00 88.69 83 GLU A O 1
ATOM 686 N N . ALA A 1 84 ? 4.108 6.177 8.940 1.00 88.81 84 ALA A N 1
ATOM 687 C CA . ALA A 1 84 ? 3.445 6.220 10.238 1.00 88.81 84 ALA A CA 1
ATOM 688 C C . ALA A 1 84 ? 2.853 7.608 10.520 1.00 88.81 84 ALA A C 1
ATOM 690 O O . ALA A 1 84 ? 1.668 7.735 10.841 1.00 88.81 84 ALA A O 1
ATOM 691 N N . VAL A 1 85 ? 3.657 8.657 10.333 1.00 90.25 85 VAL A N 1
ATOM 692 C CA . VAL A 1 85 ? 3.239 10.055 10.515 1.00 90.25 85 VAL A CA 1
ATOM 693 C C . VAL A 1 85 ? 2.134 10.425 9.526 1.00 90.25 85 VAL A C 1
ATOM 695 O O . VAL A 1 85 ? 1.159 11.087 9.888 1.00 90.25 85 VAL A O 1
ATOM 698 N N . SER A 1 86 ? 2.249 9.976 8.276 1.00 88.69 86 SER A N 1
ATOM 699 C CA . SER A 1 86 ? 1.234 10.224 7.249 1.00 88.69 86 SER A CA 1
ATOM 700 C C . SER A 1 86 ? -0.092 9.540 7.584 1.00 88.69 86 SER A C 1
ATOM 702 O O . SER A 1 86 ? -1.147 10.165 7.474 1.00 88.69 86 SER A O 1
ATOM 704 N N . GLN A 1 87 ? -0.051 8.296 8.068 1.00 86.69 87 GLN A N 1
ATOM 705 C CA . GLN A 1 87 ? -1.242 7.573 8.512 1.00 86.69 87 GLN A CA 1
ATOM 706 C C . GLN A 1 87 ? -1.909 8.260 9.702 1.00 86.69 87 GLN A C 1
ATOM 708 O O . GLN A 1 87 ? -3.130 8.392 9.709 1.00 86.69 87 GLN A O 1
ATOM 713 N N . GLN A 1 88 ? -1.138 8.751 10.677 1.00 85.12 88 GLN A N 1
ATOM 714 C CA . GLN A 1 88 ? -1.689 9.508 11.805 1.00 85.12 88 GLN A CA 1
ATOM 715 C C . GLN A 1 88 ? -2.384 10.794 11.347 1.00 85.12 88 GLN A C 1
ATOM 717 O O . GLN A 1 88 ? -3.504 11.064 11.771 1.00 85.12 88 GLN A O 1
ATOM 722 N N . LYS A 1 89 ? -1.778 11.552 10.425 1.00 85.56 89 LYS A N 1
ATOM 723 C CA . LYS A 1 89 ? -2.393 12.765 9.854 1.00 85.56 89 LYS A CA 1
ATOM 724 C C . LYS A 1 89 ? -3.682 12.472 9.079 1.00 85.56 89 LYS A C 1
ATOM 726 O O . LYS A 1 89 ? -4.574 13.314 9.034 1.00 85.56 89 LYS A O 1
ATOM 731 N N . GLN A 1 90 ? -3.786 11.294 8.465 1.00 82.69 90 GLN A N 1
ATOM 732 C CA . GLN A 1 90 ? -4.974 10.864 7.723 1.00 82.69 90 GLN A CA 1
ATOM 733 C C . GLN A 1 90 ? -6.096 10.310 8.609 1.00 82.69 90 GLN A C 1
ATOM 735 O O . GLN A 1 90 ? -7.211 10.126 8.110 1.00 82.69 90 GLN A O 1
ATOM 740 N N . GLN A 1 91 ? -5.851 10.058 9.900 1.00 81.06 91 GLN A N 1
ATOM 741 C CA . GLN A 1 91 ? -6.913 9.666 10.823 1.00 81.06 91 GLN A CA 1
ATOM 742 C C . GLN A 1 91 ? -7.879 10.836 10.997 1.00 81.06 91 GLN A C 1
ATOM 744 O O . GLN A 1 91 ? -7.665 11.762 11.777 1.00 81.06 91 GLN A O 1
ATOM 749 N N . LYS A 1 92 ? -8.970 10.801 10.232 1.00 76.69 92 LYS A N 1
ATOM 750 C CA . LYS A 1 92 ? -10.081 11.727 10.422 1.00 76.69 92 LYS A CA 1
ATOM 751 C C . LYS A 1 92 ? -10.693 11.459 11.798 1.00 76.69 92 LYS A C 1
ATOM 753 O O . LYS A 1 92 ? -10.846 10.289 12.159 1.00 76.69 92 LYS A O 1
ATOM 758 N N . PRO A 1 93 ? -11.082 12.504 12.546 1.00 72.19 93 PRO A N 1
ATOM 759 C CA . PRO A 1 93 ? -11.786 12.311 13.801 1.00 72.19 93 PRO A CA 1
ATOM 760 C C . PRO A 1 93 ? -13.044 11.487 13.527 1.00 72.19 93 PRO A C 1
ATOM 762 O O . PRO A 1 93 ? -13.872 11.853 12.687 1.00 72.19 93 PRO A O 1
ATOM 765 N N . THR A 1 94 ? -13.164 10.345 14.204 1.00 74.19 94 THR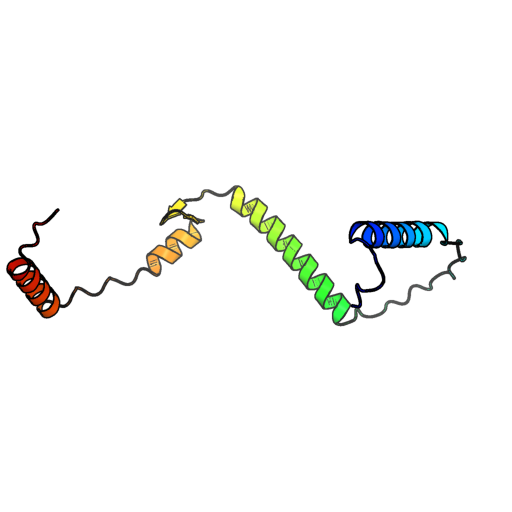 A N 1
ATOM 766 C CA . THR A 1 94 ? -14.359 9.508 14.130 1.00 74.19 94 THR A CA 1
ATOM 767 C C . THR A 1 94 ? -15.550 10.377 14.504 1.00 74.19 94 THR A C 1
ATOM 769 O O . THR A 1 94 ? -15.611 10.896 15.620 1.00 74.19 94 THR A O 1
ATOM 772 N N . ARG A 1 95 ? -16.486 10.572 13.567 1.00 77.50 95 ARG A N 1
ATOM 773 C CA . ARG A 1 95 ? -17.717 11.318 13.840 1.00 77.50 95 ARG A CA 1
ATOM 774 C C . ARG A 1 95 ? -18.368 10.711 15.091 1.00 77.50 95 ARG A C 1
ATOM 776 O O . ARG A 1 95 ? -18.525 9.486 15.125 1.00 77.50 95 ARG A O 1
ATOM 783 N N . PRO A 1 96 ? -18.744 11.520 16.100 1.00 75.94 96 PRO A N 1
ATOM 784 C CA . PRO A 1 96 ? -19.434 10.993 17.267 1.00 75.94 96 PRO A CA 1
ATOM 785 C C . PRO A 1 96 ? -20.691 10.250 16.807 1.00 75.94 96 PRO A C 1
ATOM 787 O O . PRO A 1 96 ? -21.394 10.697 15.895 1.00 75.94 96 PRO A O 1
ATOM 790 N N . ALA A 1 97 ? -20.928 9.075 17.388 1.00 81.00 97 ALA A N 1
ATOM 791 C CA . ALA A 1 97 ? -22.078 8.261 17.031 1.00 81.00 97 ALA A CA 1
ATOM 792 C C . ALA A 1 97 ? -23.376 9.034 17.313 1.00 81.00 97 ALA A C 1
ATOM 794 O O . ALA A 1 97 ? -23.493 9.713 18.330 1.00 81.00 97 ALA A O 1
ATOM 795 N N . ASP A 1 98 ? -24.337 8.929 16.394 1.00 88.38 98 ASP A N 1
ATOM 796 C CA . ASP A 1 98 ? -25.630 9.605 16.505 1.00 88.38 98 ASP A CA 1
ATOM 797 C C . ASP A 1 98 ? -26.339 9.201 17.819 1.00 88.38 98 ASP A C 1
ATOM 799 O O . ASP A 1 98 ? -26.556 8.000 18.041 1.00 88.38 98 ASP A O 1
ATOM 803 N N . PRO A 1 99 ? -26.699 10.163 18.694 1.00 88.94 99 PRO A N 1
ATOM 804 C CA . PRO A 1 99 ? -27.345 9.877 19.974 1.00 88.94 99 PRO A CA 1
ATOM 805 C C . PRO A 1 99 ? -28.666 9.115 19.820 1.00 88.94 99 PRO A C 1
ATOM 807 O O . PRO A 1 99 ? -28.944 8.224 20.625 1.00 88.94 99 PRO A O 1
ATOM 810 N N . ASN A 1 100 ? -29.438 9.374 18.759 1.00 90.38 100 ASN A N 1
ATOM 811 C CA . ASN A 1 100 ? -30.695 8.662 18.503 1.00 90.38 100 ASN A CA 1
ATO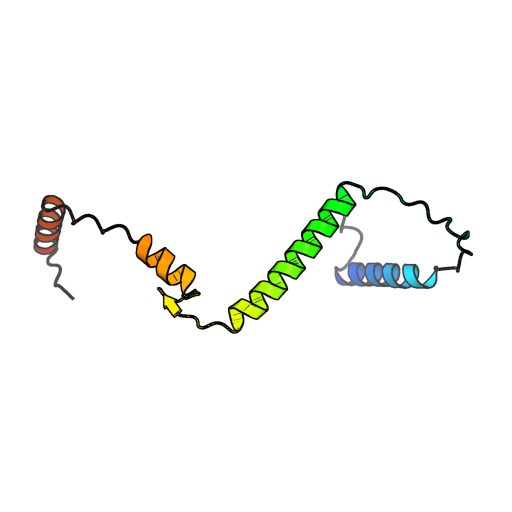M 812 C C . ASN A 1 100 ? -30.435 7.187 18.186 1.00 90.38 100 ASN A C 1
ATOM 814 O O . ASN A 1 100 ? -31.104 6.288 18.700 1.00 90.38 100 ASN A O 1
ATOM 818 N N . ARG A 1 101 ? -29.394 6.924 17.389 1.00 88.19 101 ARG A N 1
ATOM 819 C CA . ARG A 1 101 ? -28.960 5.564 17.057 1.00 88.19 101 ARG A CA 1
ATOM 820 C C . ARG A 1 101 ? -28.474 4.816 18.299 1.00 88.19 101 ARG A C 1
ATOM 822 O O . ARG A 1 101 ? -28.767 3.631 18.444 1.00 88.19 101 ARG A O 1
ATOM 829 N N . ILE A 1 102 ? -27.760 5.487 19.205 1.00 90.31 102 ILE A N 1
ATOM 830 C CA . ILE A 1 102 ? -27.321 4.894 20.477 1.00 90.31 102 ILE A CA 1
ATOM 831 C C . ILE A 1 102 ? -28.527 4.528 21.351 1.00 90.31 102 ILE A C 1
ATOM 833 O O . ILE A 1 102 ? -28.572 3.410 21.867 1.00 90.31 102 ILE A O 1
ATOM 837 N N . ALA A 1 103 ? -29.499 5.432 21.498 1.00 91.50 103 ALA A N 1
ATOM 838 C CA . ALA A 1 103 ? -30.704 5.192 22.293 1.00 91.50 103 ALA A CA 1
ATOM 839 C C . ALA A 1 103 ? -31.496 3.985 21.766 1.00 91.50 103 ALA A C 1
ATOM 841 O O . ALA A 1 103 ? -31.844 3.086 22.532 1.00 91.50 103 ALA A O 1
ATOM 842 N N . TYR A 1 104 ? -31.673 3.903 20.446 1.00 93.25 104 TYR A N 1
ATOM 843 C CA . TYR A 1 104 ? -32.331 2.769 19.801 1.00 93.25 104 TYR A CA 1
ATOM 844 C C . TYR A 1 104 ? -31.588 1.442 20.034 1.00 93.25 104 TYR A C 1
ATOM 846 O O . TYR A 1 104 ? -32.195 0.441 20.412 1.00 93.25 104 TYR A O 1
ATOM 854 N N . ILE A 1 105 ? -30.254 1.425 19.909 1.00 89.69 105 ILE A N 1
ATOM 855 C CA . ILE A 1 105 ? -29.443 0.229 20.204 1.00 89.69 105 ILE A CA 1
ATOM 856 C C . ILE A 1 105 ? -29.591 -0.196 21.674 1.00 89.69 105 ILE A C 1
ATOM 858 O O . ILE A 1 105 ? -29.627 -1.391 21.973 1.00 89.69 105 ILE A O 1
ATOM 862 N N . GLN A 1 106 ? -29.668 0.754 22.609 1.00 89.94 106 GLN A N 1
ATOM 863 C CA . GLN A 1 106 ? -29.881 0.447 24.025 1.00 89.94 106 GLN A CA 1
ATOM 864 C C . GLN A 1 106 ? -31.271 -0.139 24.285 1.00 89.94 106 GLN A C 1
ATOM 866 O O . GLN A 1 106 ? -31.381 -1.082 25.070 1.00 89.94 106 GLN A O 1
ATOM 871 N N . GLN A 1 107 ? -32.308 0.375 23.619 1.00 91.88 107 GLN A N 1
ATOM 872 C CA . GLN A 1 107 ? -33.656 -0.186 23.686 1.00 91.88 107 GLN A CA 1
ATOM 873 C C . GLN A 1 107 ? -33.678 -1.627 23.159 1.00 91.88 107 GLN A C 1
ATOM 875 O O . GLN A 1 107 ? -34.090 -2.530 23.885 1.00 91.88 107 GLN A O 1
ATOM 880 N N . LEU A 1 108 ? -33.121 -1.871 21.969 1.00 92.06 108 LEU A N 1
ATOM 881 C CA . LEU A 1 108 ? -33.034 -3.215 21.389 1.00 92.06 108 LEU A CA 1
ATOM 882 C C . LEU A 1 108 ? -32.275 -4.197 22.288 1.00 92.06 108 LEU A C 1
ATOM 884 O O . LEU A 1 108 ? -32.678 -5.346 22.438 1.00 92.06 108 LEU A O 1
ATOM 888 N N . ARG A 1 109 ? -31.187 -3.761 22.934 1.00 88.94 109 ARG A N 1
ATOM 889 C CA . ARG A 1 109 ? -30.453 -4.604 23.895 1.00 88.94 109 ARG A CA 1
ATOM 890 C C . ARG A 1 109 ? -31.314 -5.026 25.083 1.00 88.94 109 ARG A C 1
ATOM 892 O O . ARG A 1 109 ? -31.176 -6.162 25.534 1.00 88.94 109 ARG A O 1
ATOM 899 N N . LYS A 1 110 ? -32.180 -4.134 25.579 1.00 90.19 110 LYS A N 1
ATOM 900 C CA . LYS A 1 110 ? -33.128 -4.443 26.661 1.00 90.19 110 LYS A CA 1
ATOM 901 C C . LYS A 1 110 ? -34.194 -5.433 26.193 1.00 90.19 110 LYS A C 1
ATOM 903 O O . LYS A 1 110 ? -34.415 -6.430 26.872 1.00 90.19 110 LYS A O 1
ATOM 908 N N . GLU A 1 111 ? -34.805 -5.189 25.035 1.00 89.75 111 GLU A N 1
ATOM 909 C CA . GLU A 1 111 ? -35.849 -6.052 24.458 1.00 89.75 111 GLU A CA 1
ATOM 910 C C . GLU A 1 111 ? -35.331 -7.467 24.170 1.00 89.75 111 GLU A C 1
ATOM 912 O O . GLU A 1 111 ? -35.969 -8.457 24.522 1.00 89.75 111 GLU A O 1
ATOM 917 N N . LEU A 1 112 ? -34.123 -7.569 23.614 1.00 91.12 112 LEU A N 1
ATOM 918 C CA . LEU A 1 112 ? -33.478 -8.839 23.276 1.00 91.12 112 LEU A CA 1
ATOM 919 C C . LEU A 1 112 ? -32.779 -9.512 24.468 1.00 91.12 112 LEU A C 1
ATOM 921 O O . LEU A 1 112 ? -32.149 -10.553 24.290 1.00 91.12 112 LEU A O 1
ATOM 925 N N . LYS A 1 113 ? -32.855 -8.926 25.673 1.00 86.94 113 LYS A N 1
ATOM 926 C CA . LYS A 1 113 ? -32.193 -9.415 26.899 1.00 86.94 113 LYS A CA 1
ATOM 927 C C . LYS A 1 113 ? -30.700 -9.721 26.697 1.00 86.94 113 LYS A C 1
ATOM 929 O O . LYS A 1 113 ? -30.159 -10.663 27.276 1.00 86.94 113 LYS A O 1
ATOM 934 N N . LEU A 1 114 ? -30.022 -8.925 25.869 1.00 80.62 114 LEU A N 1
ATOM 935 C CA . LEU A 1 114 ? -28.601 -9.104 25.592 1.00 80.62 114 LEU A CA 1
ATOM 936 C C . LEU A 1 114 ? -27.787 -8.642 26.803 1.00 80.62 114 LEU A C 1
ATOM 938 O O . LEU A 1 114 ? -27.718 -7.450 27.106 1.00 80.62 114 LEU A O 1
ATOM 942 N N . VAL A 1 115 ? -27.145 -9.587 27.486 1.00 76.88 115 VAL A N 1
ATOM 943 C CA . VAL A 1 115 ? -26.208 -9.289 28.575 1.00 76.88 115 VAL A CA 1
ATOM 944 C C . VAL A 1 115 ? -24.909 -8.751 27.967 1.00 76.88 115 VAL A C 1
ATOM 946 O O . VAL A 1 115 ? -24.387 -9.313 27.002 1.00 76.88 115 VAL A O 1
ATOM 949 N N . LYS A 1 116 ? -24.390 -7.639 28.507 1.00 72.12 116 LYS A N 1
ATOM 950 C CA . LYS A 1 116 ? -23.054 -7.142 28.142 1.00 72.12 116 LYS A CA 1
ATOM 951 C C . LYS A 1 116 ? -22.025 -8.230 28.485 1.00 72.12 116 LYS A C 1
ATOM 953 O O . LYS A 1 116 ? -21.951 -8.627 29.643 1.00 72.12 116 LYS A O 1
ATOM 958 N N . ARG A 1 117 ? -21.278 -8.698 27.481 1.00 59.94 117 ARG A N 1
ATOM 959 C CA . ARG A 1 117 ? -20.023 -9.432 27.691 1.00 59.94 117 ARG A CA 1
ATOM 960 C C . ARG A 1 117 ? -18.944 -8.495 28.210 1.00 59.94 117 ARG A C 1
ATOM 962 O O . ARG A 1 117 ? -18.978 -7.308 27.806 1.00 59.94 117 ARG A O 1
#

Organism: Photobacterium damsela subsp. piscicida (NCBI:txid38294)

pLDDT: mean 80.6, std 13.71, range [46.81, 97.06]

Radius of gyration: 32.32 Å; chains: 1; bounding box: 68×52×70 Å

Foldseek 3Di:
DDPPVDPDPVVVVVVVVVVVVVVVVPPDPDPDPPDPPDPDDQDPVRVVVVVVVVVVVVVVVVVVVQVPADWDADPNDTDHPVVVVVVVVPPDPDDPPDPVVVVVVVVVCVVVVPDDD

Secondary structure (DSSP, 8-state):
---TT-SSHHHHHHHHHHHHHHHHHT-------------PPPPHHHHHHHHHHHHHHHHHHHHHHHHHS-EEEETTEEEEHHHHHHHHHH-PPPPPPPHHHHHHHHHHHHHTT----